Protein AF-A0A5B8Z491-F1 (afdb_monomer)

Radius of gyration: 14.75 Å; Cα contacts (8 Å, |Δi|>4): 44; chains: 1; bounding box: 39×16×45 Å

Secondary structure (DSSP, 8-state):
------HHHHHHHHHHHHHHHHHHHHHHHHHTS-HHHHHHHHHHSSS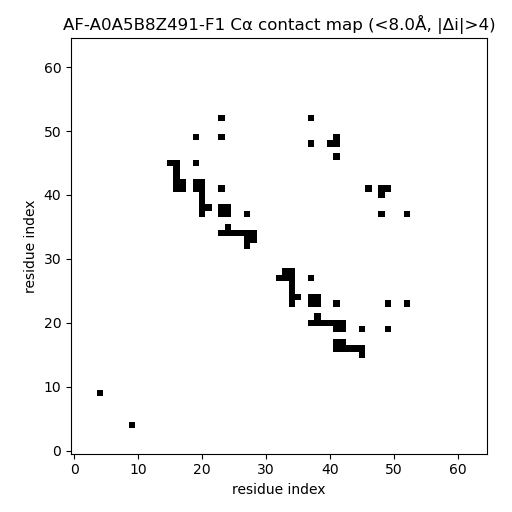HHHHHHHHHHHHHHTT--

Foldseek 3Di:
DPPPPPPVNVVVVQVQLQVQLVVQLVVCVVVVPPSVVLSVVSNPDPPVSVVVSVVVVVVVVVPPD

pLDDT: mean 76.27, std 12.37, range [43.56, 92.44]

Sequence (65 aa):
MNEEISVPLLIVVAVILISQSIFLFSNARKHGHNYWLWGILGLIQAPMPTLVYLYFVRKLWHKKK

Structure (mmCIF, N/CA/C/O backbone):
data_AF-A0A5B8Z491-F1
#
_entry.id   AF-A0A5B8Z491-F1
#
loop_
_atom_site.group_PDB
_atom_site.id
_atom_site.type_symbol
_atom_site.label_atom_id
_atom_site.label_alt_id
_atom_site.label_comp_id
_atom_site.label_asym_id
_atom_site.label_entity_id
_atom_site.label_seq_id
_atom_site.pdbx_PDB_ins_code
_atom_site.Cartn_x
_atom_site.Cartn_y
_atom_site.Cartn_z
_atom_site.occupancy
_atom_site.B_iso_or_equiv
_atom_site.auth_seq_id
_atom_site.auth_comp_id
_atom_site.auth_asym_id
_atom_site.auth_atom_id
_atom_site.pdbx_PDB_model_num
ATOM 1 N N . MET A 1 1 ? 2.205 -5.417 -31.978 1.00 44.84 1 MET A N 1
ATOM 2 C CA . MET A 1 1 ? 2.611 -4.271 -31.144 1.00 44.84 1 MET A CA 1
ATOM 3 C C . MET A 1 1 ? 3.144 -4.882 -29.866 1.00 44.84 1 MET A C 1
ATOM 5 O O . MET A 1 1 ? 2.349 -5.354 -29.069 1.00 44.84 1 MET A O 1
ATOM 9 N N . ASN A 1 2 ? 4.462 -5.067 -29.770 1.00 51.62 2 ASN A N 1
ATOM 10 C CA . ASN A 1 2 ? 5.063 -5.655 -28.575 1.00 51.62 2 ASN A CA 1
ATOM 11 C C . ASN A 1 2 ? 5.010 -4.568 -27.507 1.00 51.62 2 ASN A C 1
ATOM 13 O O . ASN A 1 2 ? 5.749 -3.591 -27.590 1.00 51.62 2 ASN A O 1
ATOM 17 N N . GLU A 1 3 ? 4.062 -4.676 -26.584 1.00 64.31 3 GLU A N 1
ATOM 18 C CA . GLU A 1 3 ? 3.988 -3.784 -25.435 1.00 64.31 3 GLU A CA 1
ATOM 19 C C . GLU A 1 3 ? 5.104 -4.193 -24.475 1.00 64.31 3 GLU A C 1
ATOM 21 O O . GLU A 1 3 ? 4.895 -4.957 -23.534 1.00 64.31 3 GLU A O 1
ATOM 26 N N . GLU A 1 4 ? 6.331 -3.755 -24.765 1.00 72.88 4 GLU A N 1
ATOM 27 C CA . GLU A 1 4 ? 7.411 -3.849 -23.795 1.00 72.88 4 GLU A CA 1
ATOM 28 C C . GLU A 1 4 ? 6.999 -3.012 -22.594 1.00 72.88 4 GLU A C 1
ATOM 30 O O . GLU A 1 4 ? 6.911 -1.784 -22.653 1.00 72.88 4 GLU A O 1
ATOM 35 N N . ILE A 1 5 ? 6.650 -3.702 -21.512 1.00 74.81 5 ILE A N 1
ATOM 36 C CA . ILE A 1 5 ? 6.271 -3.065 -20.264 1.00 74.81 5 ILE A CA 1
ATOM 37 C C . ILE A 1 5 ? 7.514 -2.337 -19.758 1.00 74.81 5 ILE A C 1
ATOM 39 O O . ILE A 1 5 ? 8.422 -2.930 -19.176 1.00 74.81 5 ILE A O 1
ATOM 43 N N . SER A 1 6 ? 7.554 -1.033 -20.013 1.00 87.25 6 SER A N 1
ATOM 44 C CA . SER A 1 6 ? 8.640 -0.158 -19.603 1.00 87.25 6 SER A CA 1
ATOM 45 C C . SER A 1 6 ? 8.820 -0.252 -18.088 1.00 87.25 6 SER A C 1
ATOM 47 O O . SER A 1 6 ? 7.898 0.047 -17.332 1.00 87.25 6 SER A O 1
ATOM 49 N N . VAL A 1 7 ? 10.018 -0.617 -17.625 1.00 88.25 7 VAL A N 1
ATOM 50 C CA . VAL A 1 7 ? 10.367 -0.684 -16.190 1.00 88.25 7 VAL A CA 1
ATOM 51 C C . VAL A 1 7 ? 9.917 0.562 -15.394 1.00 88.25 7 VAL A C 1
ATOM 53 O O . VAL A 1 7 ? 9.377 0.393 -14.299 1.00 88.25 7 VAL A O 1
ATOM 56 N N . PRO A 1 8 ? 10.020 1.803 -15.922 1.00 89.75 8 PRO A N 1
ATOM 57 C CA . PRO A 1 8 ? 9.474 2.988 -15.257 1.00 89.75 8 PRO A CA 1
ATOM 58 C C . PRO A 1 8 ? 7.967 2.915 -14.974 1.00 89.75 8 PRO A C 1
A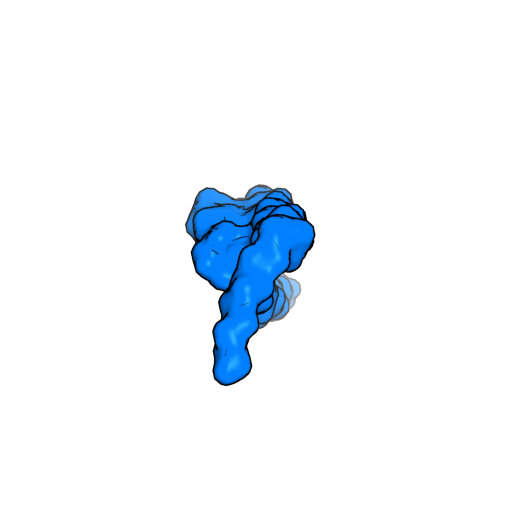TOM 60 O O . PRO A 1 8 ? 7.517 3.362 -13.922 1.00 89.75 8 PRO A O 1
ATOM 63 N N . LEU A 1 9 ? 7.184 2.326 -15.883 1.00 88.00 9 LEU A N 1
ATOM 64 C CA . LEU A 1 9 ? 5.738 2.168 -15.725 1.00 88.00 9 LEU A CA 1
ATOM 65 C C . LEU A 1 9 ? 5.415 1.255 -14.537 1.00 88.00 9 LEU A C 1
ATOM 67 O O . LEU A 1 9 ? 4.533 1.578 -13.744 1.00 88.00 9 LEU A O 1
ATOM 71 N N . LEU A 1 10 ? 6.165 0.163 -14.358 1.00 88.12 10 LEU A N 1
ATOM 72 C CA . LEU A 1 10 ? 6.000 -0.739 -13.212 1.00 88.12 10 LEU A CA 1
ATOM 73 C C . LEU A 1 10 ? 6.290 -0.040 -11.882 1.00 88.12 10 LEU A C 1
ATOM 75 O O . LEU A 1 10 ? 5.559 -0.242 -10.914 1.00 88.12 10 LEU A O 1
ATOM 79 N N . ILE A 1 11 ? 7.316 0.814 -11.838 1.00 90.94 11 ILE A N 1
ATOM 80 C CA . ILE A 1 11 ? 7.649 1.598 -10.641 1.00 90.94 11 ILE A CA 1
ATOM 81 C C . ILE A 1 11 ? 6.502 2.553 -10.303 1.00 90.94 11 ILE A C 1
ATOM 83 O O . ILE A 1 11 ? 6.075 2.618 -9.151 1.00 90.94 11 ILE A O 1
ATOM 87 N N . VAL A 1 12 ? 5.957 3.253 -11.302 1.00 90.00 12 VAL A N 1
ATOM 88 C CA . VAL A 1 12 ? 4.812 4.155 -11.108 1.00 90.00 12 VAL A CA 1
ATOM 89 C C . VAL A 1 12 ? 3.595 3.388 -10.588 1.00 90.00 12 VAL A C 1
ATOM 91 O O . VAL A 1 12 ? 2.976 3.814 -9.613 1.00 90.00 12 VAL A O 1
ATOM 94 N N . VAL A 1 13 ? 3.283 2.230 -11.175 1.00 89.38 13 VAL A N 1
ATOM 95 C CA . VAL A 1 13 ? 2.176 1.372 -10.722 1.00 89.38 13 VAL A CA 1
ATOM 96 C C . VAL A 1 13 ? 2.392 0.907 -9.279 1.00 89.38 13 VAL A C 1
ATOM 98 O O . VAL A 1 13 ? 1.472 1.007 -8.467 1.00 89.38 13 VAL A O 1
ATOM 101 N N . ALA A 1 14 ? 3.602 0.471 -8.922 1.00 89.62 14 ALA A N 1
ATOM 102 C CA . ALA A 1 14 ? 3.928 0.047 -7.562 1.00 89.62 14 ALA A CA 1
ATOM 103 C C . ALA A 1 14 ? 3.767 1.190 -6.546 1.00 89.62 14 ALA A C 1
ATOM 105 O O . ALA A 1 14 ? 3.158 0.998 -5.493 1.00 89.62 14 ALA A O 1
ATOM 106 N N . VAL A 1 15 ? 4.244 2.396 -6.870 1.00 92.44 15 VAL A N 1
ATOM 107 C CA . VAL A 1 15 ? 4.091 3.582 -6.011 1.00 92.44 15 VAL A CA 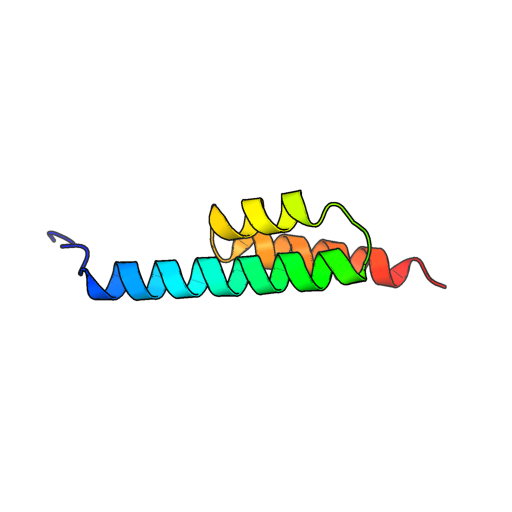1
ATOM 108 C C . VAL A 1 15 ? 2.615 3.931 -5.815 1.00 92.44 15 VAL A C 1
ATOM 110 O O . VAL A 1 15 ? 2.199 4.220 -4.691 1.00 92.44 15 VAL A O 1
ATOM 113 N N . ILE A 1 16 ? 1.807 3.861 -6.877 1.00 89.00 16 ILE A N 1
ATOM 114 C CA . ILE A 1 16 ? 0.361 4.108 -6.800 1.00 89.00 16 ILE A CA 1
ATOM 115 C C . ILE A 1 16 ? -0.321 3.071 -5.901 1.00 89.00 16 ILE A C 1
ATOM 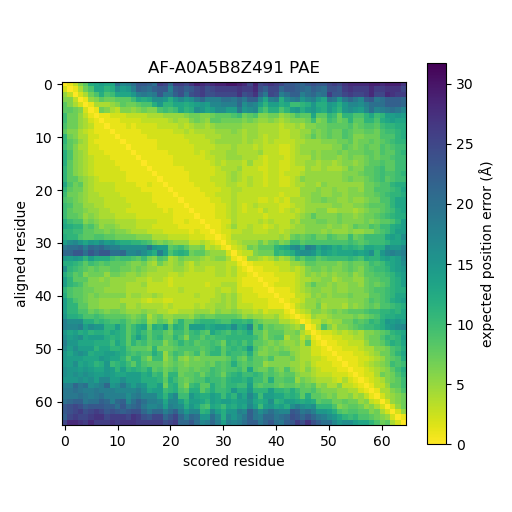117 O O . ILE A 1 16 ? -1.091 3.457 -5.022 1.00 89.00 16 ILE A O 1
ATOM 121 N N . LEU A 1 17 ? -0.025 1.780 -6.075 1.00 87.75 17 LEU A N 1
ATOM 122 C CA . LEU A 1 17 ? -0.610 0.699 -5.271 1.00 87.75 17 LEU A CA 1
ATOM 123 C C . LEU A 1 17 ? -0.240 0.828 -3.789 1.00 87.75 17 LEU A C 1
ATOM 125 O O . LEU A 1 17 ? -1.106 0.730 -2.919 1.00 87.75 17 LEU A O 1
ATOM 129 N N . ILE A 1 18 ? 1.028 1.114 -3.488 1.00 90.38 18 ILE A N 1
ATOM 130 C CA . ILE A 1 18 ? 1.495 1.303 -2.109 1.00 90.38 18 ILE A CA 1
ATOM 131 C C . ILE A 1 18 ? 0.831 2.535 -1.486 1.00 90.38 18 ILE A C 1
ATOM 133 O O . ILE A 1 18 ? 0.294 2.449 -0.382 1.00 90.38 18 ILE A O 1
ATOM 137 N N . SER A 1 19 ? 0.811 3.667 -2.193 1.00 89.19 19 SER A N 1
ATOM 138 C CA . SER A 1 19 ? 0.183 4.901 -1.704 1.00 89.19 19 SER A CA 1
ATOM 139 C C . SER A 1 19 ? -1.317 4.708 -1.447 1.00 89.19 19 SER A C 1
ATOM 141 O O . SER A 1 19 ? -1.830 5.079 -0.387 1.00 89.19 19 SER A O 1
ATOM 143 N N . GLN A 1 20 ? -2.013 4.026 -2.364 1.00 86.31 20 GLN A N 1
ATOM 144 C CA . GLN A 1 20 ? -3.422 3.661 -2.221 1.00 86.31 20 GLN A CA 1
ATOM 145 C C . GLN A 1 20 ? -3.663 2.752 -1.008 1.00 86.31 20 GLN A C 1
ATOM 147 O O . GLN A 1 20 ? -4.583 3.002 -0.224 1.00 86.31 20 GLN A O 1
ATOM 152 N N . SER A 1 21 ? -2.841 1.717 -0.831 1.00 86.06 21 SER A N 1
ATOM 153 C CA . SER A 1 21 ? -2.931 0.793 0.302 1.00 86.06 21 SER A CA 1
ATOM 154 C C . SER A 1 21 ? -2.704 1.499 1.641 1.00 86.06 21 SER A C 1
ATOM 156 O O . SER A 1 21 ? -3.487 1.311 2.574 1.00 86.06 21 SER A O 1
ATOM 158 N N . ILE A 1 22 ? -1.701 2.380 1.732 1.00 88.81 22 ILE A N 1
ATOM 159 C CA . ILE A 1 22 ? -1.421 3.168 2.942 1.00 88.81 22 ILE A CA 1
ATOM 160 C C . ILE A 1 22 ? -2.603 4.081 3.275 1.00 88.81 22 ILE A C 1
ATOM 162 O O . ILE A 1 22 ? -3.009 4.167 4.439 1.00 88.81 22 ILE A O 1
ATOM 166 N N . PHE A 1 23 ? -3.187 4.739 2.271 1.00 84.94 23 PHE A N 1
ATOM 167 C CA . PHE A 1 23 ? -4.361 5.588 2.460 1.00 84.94 23 PHE A CA 1
ATOM 168 C C . PHE A 1 23 ? -5.556 4.787 3.000 1.00 84.94 23 PHE A C 1
ATOM 170 O O . PHE A 1 23 ? -6.165 5.180 4.000 1.00 84.94 23 PHE A O 1
ATOM 177 N N . LEU A 1 24 ? -5.843 3.632 2.394 1.00 83.06 24 LEU A N 1
ATOM 178 C CA . LEU A 1 24 ? -6.895 2.707 2.825 1.00 83.06 24 LEU A CA 1
ATOM 179 C C . LEU A 1 24 ? -6.669 2.202 4.250 1.00 83.06 24 LEU A C 1
ATOM 181 O O . LEU A 1 24 ? -7.579 2.264 5.076 1.00 83.06 24 LEU A O 1
ATOM 185 N N . PHE A 1 25 ? -5.454 1.756 4.558 1.00 85.69 25 PHE A N 1
ATOM 186 C CA . PHE A 1 25 ? -5.080 1.248 5.873 1.00 85.69 25 PHE A CA 1
ATOM 187 C C . PHE A 1 25 ? -5.206 2.330 6.951 1.00 85.69 25 PHE A C 1
ATOM 189 O O . PHE A 1 25 ? -5.819 2.102 7.995 1.00 85.69 25 PHE A O 1
ATOM 196 N N . SER A 1 26 ? -4.676 3.528 6.692 1.00 85.06 26 SER A N 1
ATOM 197 C CA . SER A 1 26 ? -4.713 4.653 7.631 1.00 85.06 26 SER A CA 1
ATOM 198 C C . SER A 1 26 ? -6.143 5.135 7.879 1.00 85.06 26 SER A C 1
ATOM 200 O O . SER A 1 26 ? -6.541 5.347 9.030 1.00 85.06 26 SER A O 1
ATOM 202 N N . ASN A 1 27 ? -6.957 5.244 6.825 1.00 82.31 27 ASN A N 1
ATOM 203 C CA . ASN A 1 27 ? -8.340 5.678 6.976 1.00 82.31 27 ASN A CA 1
ATOM 204 C C . ASN A 1 27 ? -9.203 4.596 7.646 1.00 82.31 27 ASN A C 1
ATOM 206 O O . ASN A 1 27 ? -9.999 4.911 8.530 1.00 82.31 27 ASN A O 1
ATOM 210 N N . ALA A 1 28 ? -9.019 3.316 7.309 1.00 80.75 28 ALA A N 1
ATOM 211 C CA . ALA A 1 28 ? -9.736 2.210 7.943 1.00 80.75 28 ALA A CA 1
ATOM 212 C C . ALA A 1 28 ? -9.349 2.039 9.421 1.00 80.75 28 ALA A C 1
ATOM 214 O O . ALA A 1 28 ? -10.219 1.775 10.252 1.00 80.75 28 ALA A O 1
ATOM 215 N N . ARG A 1 29 ? -8.079 2.290 9.775 1.00 81.19 29 ARG A N 1
ATOM 216 C CA . ARG A 1 29 ? -7.598 2.297 11.165 1.00 81.19 29 ARG A CA 1
ATOM 217 C C . ARG A 1 29 ? -8.353 3.310 12.025 1.00 81.19 29 ARG A C 1
ATOM 219 O O . ARG A 1 29 ? -8.735 2.979 13.142 1.00 81.19 29 ARG A O 1
ATOM 226 N N . LYS A 1 30 ? -8.613 4.514 11.504 1.00 77.31 30 LYS A N 1
ATOM 227 C CA . LYS A 1 30 ? -9.376 5.555 12.222 1.00 77.31 30 LYS A CA 1
ATOM 228 C C . LYS A 1 30 ? -10.849 5.191 12.435 1.00 77.31 30 LYS A C 1
ATOM 230 O O . LYS A 1 30 ? -11.446 5.647 13.402 1.00 77.31 30 LYS A O 1
ATOM 235 N N . HIS A 1 31 ? -11.423 4.369 11.558 1.00 73.31 31 HIS A N 1
ATOM 236 C CA . HIS A 1 31 ? -12.835 3.977 11.607 1.00 73.31 31 HIS A CA 1
ATOM 237 C C . HIS A 1 31 ? -13.064 2.583 12.227 1.00 73.31 31 HIS A C 1
ATOM 239 O O . HIS A 1 31 ? -14.199 2.112 12.271 1.00 73.31 31 HIS A O 1
ATOM 245 N N . GLY A 1 32 ? -12.006 1.919 12.712 1.00 65.06 32 GLY A N 1
ATOM 246 C CA . GLY A 1 32 ? -12.080 0.659 13.462 1.00 65.06 32 GLY A CA 1
ATOM 247 C C . GLY A 1 32 ? -12.530 -0.571 12.662 1.00 65.06 32 GLY A C 1
ATOM 248 O O . GLY A 1 32 ? -12.716 -1.632 13.245 1.00 65.06 32 GLY A O 1
ATOM 249 N N . HIS A 1 33 ? -12.704 -0.462 11.343 1.00 61.59 33 HIS A N 1
ATOM 250 C CA . HIS A 1 33 ? -13.192 -1.555 10.499 1.00 61.59 33 HIS A CA 1
ATOM 251 C C . HIS A 1 33 ? -12.041 -2.209 9.736 1.00 61.59 33 HIS A C 1
ATOM 253 O O . HIS A 1 33 ? -11.457 -1.568 8.867 1.00 61.59 33 HIS A O 1
ATOM 259 N N . ASN A 1 34 ? -11.749 -3.480 10.045 1.00 77.19 34 ASN A N 1
ATOM 260 C CA . ASN A 1 34 ? -10.930 -4.425 9.267 1.00 77.19 34 ASN A CA 1
ATOM 261 C C . ASN A 1 34 ? -9.806 -3.779 8.430 1.00 77.19 34 ASN A C 1
ATOM 263 O O . ASN A 1 34 ? -9.698 -3.995 7.223 1.00 77.19 34 ASN A O 1
ATOM 267 N N . TYR A 1 35 ? -8.966 -2.969 9.079 1.00 78.81 35 TYR A N 1
ATOM 268 C CA . TYR A 1 35 ? -7.945 -2.142 8.425 1.00 78.81 35 TYR A CA 1
ATOM 269 C C . TYR A 1 35 ? -6.931 -2.964 7.622 1.00 78.81 35 TYR A C 1
ATOM 271 O O . TYR A 1 35 ? -6.441 -2.518 6.587 1.00 78.81 35 TYR A O 1
ATOM 279 N N . TRP A 1 36 ? -6.664 -4.192 8.067 1.00 79.06 36 TRP A N 1
ATOM 280 C CA . TRP A 1 36 ? -5.769 -5.129 7.396 1.00 79.06 36 TRP A CA 1
ATOM 281 C C . TRP A 1 36 ? -6.346 -5.635 6.064 1.00 79.06 36 TRP A C 1
ATOM 283 O O . TRP A 1 36 ? -5.638 -5.689 5.063 1.00 79.06 36 TRP A O 1
ATOM 293 N N . LEU A 1 37 ? -7.658 -5.898 6.023 1.00 82.88 37 LEU A N 1
ATOM 294 C CA . LEU A 1 37 ? -8.384 -6.298 4.811 1.00 82.88 37 LEU A CA 1
ATOM 295 C C . LEU A 1 37 ? -8.325 -5.191 3.752 1.00 82.88 37 LEU A C 1
ATOM 297 O O . LEU A 1 37 ? -8.005 -5.458 2.599 1.00 82.88 37 LEU A O 1
ATOM 301 N N . TRP A 1 38 ? -8.565 -3.940 4.154 1.00 81.38 38 TRP A N 1
ATOM 302 C CA . TRP A 1 38 ? -8.508 -2.792 3.243 1.00 81.38 38 TRP A CA 1
ATOM 303 C C . TRP A 1 38 ? -7.091 -2.491 2.738 1.00 81.38 38 TRP A C 1
ATO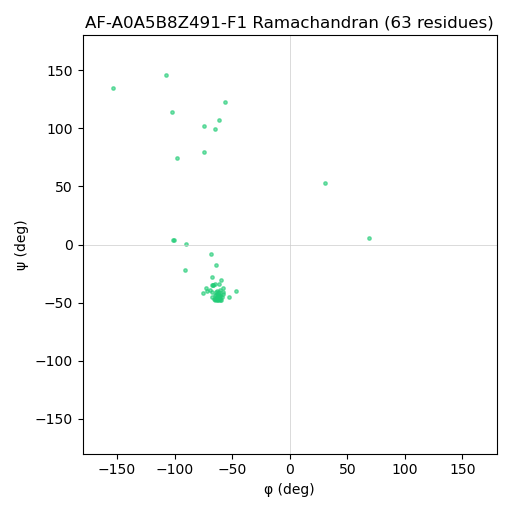M 305 O O . TRP A 1 38 ? -6.937 -2.113 1.578 1.00 81.38 38 TRP A O 1
ATOM 315 N N . GLY A 1 39 ? -6.062 -2.705 3.566 1.00 85.00 39 GLY A N 1
ATOM 316 C CA . GLY A 1 39 ? -4.663 -2.585 3.148 1.00 85.00 39 GLY A CA 1
ATOM 317 C C . GLY A 1 39 ? -4.269 -3.617 2.085 1.00 85.00 39 GLY A C 1
ATOM 318 O O . GLY A 1 39 ? -3.692 -3.247 1.063 1.00 85.00 39 GLY A O 1
ATOM 319 N N . ILE A 1 40 ? -4.631 -4.890 2.282 1.00 83.62 40 ILE A N 1
ATOM 320 C CA . ILE A 1 40 ? -4.338 -5.967 1.317 1.00 83.62 40 ILE A CA 1
ATOM 321 C C . ILE A 1 40 ? -5.132 -5.776 0.027 1.00 83.62 40 ILE A C 1
ATOM 323 O O . ILE A 1 40 ? -4.559 -5.856 -1.056 1.00 83.62 40 ILE A O 1
ATOM 327 N N . LEU A 1 41 ? -6.428 -5.465 0.127 1.00 82.00 41 LEU A N 1
ATOM 328 C CA . LEU A 1 41 ? -7.257 -5.211 -1.052 1.00 82.00 41 LEU A CA 1
ATOM 329 C C . LEU A 1 41 ? -6.695 -4.058 -1.891 1.00 82.00 41 LEU A C 1
ATOM 331 O O . LEU A 1 41 ? -6.633 -4.190 -3.108 1.00 82.00 41 LEU A O 1
ATOM 335 N N . GLY A 1 42 ? -6.215 -2.983 -1.254 1.00 82.81 42 GLY A N 1
ATOM 336 C CA . GLY A 1 42 ? -5.572 -1.852 -1.932 1.00 82.81 42 GLY A CA 1
ATOM 337 C C . GLY A 1 42 ? -4.260 -2.174 -2.660 1.00 82.81 42 GLY A C 1
ATOM 338 O O . GLY A 1 42 ? -3.851 -1.394 -3.512 1.00 82.81 42 GLY A O 1
ATOM 339 N N . LEU A 1 43 ? -3.605 -3.300 -2.353 1.00 84.75 43 LEU A N 1
ATOM 340 C CA . LEU A 1 43 ? -2.392 -3.755 -3.051 1.00 84.75 43 LEU A CA 1
ATOM 341 C C . LEU A 1 43 ? -2.691 -4.682 -4.235 1.00 84.75 43 LEU A C 1
ATOM 343 O O . LEU A 1 43 ? -1.852 -4.809 -5.121 1.0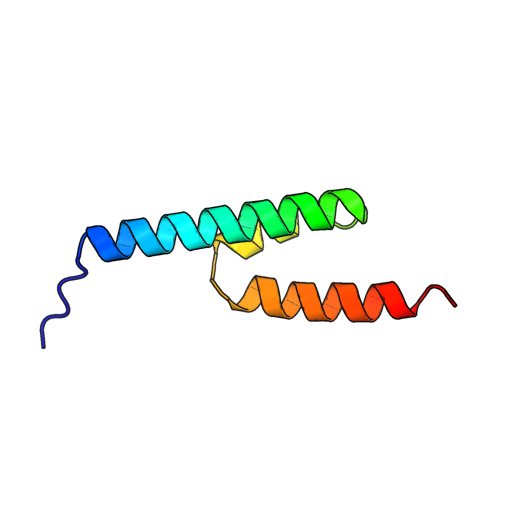0 84.75 43 LEU A O 1
ATOM 347 N N . ILE A 1 44 ? -3.857 -5.335 -4.255 1.00 83.12 44 ILE A N 1
ATOM 348 C CA . ILE A 1 44 ? -4.208 -6.316 -5.294 1.00 83.12 44 ILE A CA 1
ATOM 349 C C . ILE A 1 44 ? -4.567 -5.619 -6.605 1.00 83.12 44 ILE A C 1
ATOM 351 O O . ILE A 1 44 ? -4.195 -6.083 -7.680 1.00 83.12 44 ILE A O 1
ATOM 355 N N . GLN A 1 45 ? -5.314 -4.518 -6.534 1.00 76.00 45 GLN A N 1
ATOM 356 C CA 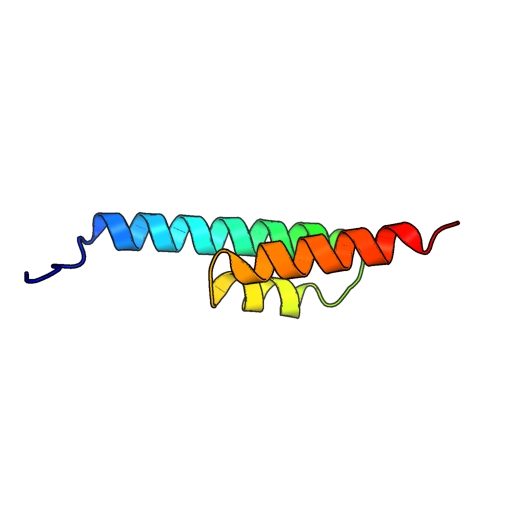. GLN A 1 45 ? -5.806 -3.856 -7.734 1.00 76.00 45 GLN A CA 1
ATOM 357 C C . GLN A 1 45 ? -6.032 -2.376 -7.469 1.00 76.00 45 GLN A C 1
ATOM 359 O O . GLN A 1 45 ? -6.664 -2.031 -6.492 1.00 76.00 45 GLN A O 1
ATOM 364 N N . ALA A 1 46 ? -5.601 -1.488 -8.358 1.00 70.44 46 ALA A N 1
ATOM 365 C CA . ALA A 1 46 ? -6.069 -0.103 -8.377 1.00 70.44 46 ALA A CA 1
ATOM 366 C C . ALA A 1 46 ? -6.999 0.077 -9.587 1.00 70.44 46 ALA A C 1
ATOM 368 O O . ALA A 1 46 ? -6.746 -0.547 -10.618 1.00 70.44 46 ALA A O 1
ATOM 369 N N . PRO A 1 47 ? -8.061 0.907 -9.531 1.00 64.81 47 PRO A N 1
ATOM 370 C CA . PRO A 1 47 ? -8.558 1.738 -8.424 1.00 64.81 47 PRO A CA 1
ATOM 371 C C . PRO A 1 47 ? -9.770 1.145 -7.667 1.00 64.81 47 PRO A C 1
ATOM 373 O O . PRO A 1 47 ? -10.340 1.802 -6.792 1.00 64.81 47 PRO A O 1
ATOM 376 N N . MET A 1 48 ? -10.199 -0.076 -8.010 1.00 74.38 48 MET A N 1
ATOM 377 C CA . MET A 1 48 ? -11.430 -0.696 -7.488 1.00 74.38 48 MET A CA 1
ATOM 378 C C . MET A 1 48 ? -11.550 -0.721 -5.949 1.00 74.38 48 MET A C 1
ATOM 380 O O . MET A 1 48 ? -12.602 -0.330 -5.443 1.00 74.38 48 MET A O 1
ATOM 384 N N . PRO A 1 49 ? -10.516 -1.080 -5.167 1.00 68.19 49 PRO A N 1
ATOM 385 C CA . PRO A 1 49 ? -10.578 -1.082 -3.706 1.00 68.19 49 PRO A CA 1
ATOM 386 C C . PRO A 1 49 ? -10.838 0.303 -3.127 1.00 68.19 49 PRO A C 1
ATOM 388 O O . PRO A 1 49 ? -11.548 0.423 -2.134 1.00 68.19 49 PRO A O 1
ATOM 391 N N . THR A 1 50 ? -10.325 1.364 -3.758 1.00 70.81 50 THR A N 1
ATOM 392 C CA . THR A 1 50 ? -10.607 2.746 -3.347 1.00 70.81 50 THR A CA 1
ATOM 393 C C . THR A 1 50 ? -12.062 3.119 -3.597 1.00 70.81 50 THR A C 1
ATOM 395 O O . THR A 1 50 ? -12.682 3.744 -2.739 1.00 70.81 50 THR A O 1
ATOM 398 N N . LEU A 1 51 ? -12.638 2.708 -4.732 1.00 73.81 51 LEU A N 1
ATOM 399 C CA . LEU A 1 51 ? -14.052 2.950 -5.040 1.00 73.81 51 LEU A CA 1
ATOM 400 C C . LEU A 1 51 ? -14.977 2.199 -4.079 1.00 73.81 51 LEU A C 1
ATOM 402 O O . LEU A 1 51 ? -15.899 2.792 -3.514 1.00 73.81 51 LEU A O 1
ATOM 406 N N . VAL A 1 52 ? -14.699 0.915 -3.843 1.00 76.75 52 VAL A N 1
ATOM 407 C CA . VAL A 1 52 ? -15.453 0.090 -2.890 1.00 76.75 52 VAL A CA 1
ATOM 408 C C . VAL A 1 52 ? -15.328 0.669 -1.481 1.00 76.75 52 VAL A C 1
ATOM 410 O O . VAL A 1 52 ? -16.327 0.783 -0.772 1.00 76.75 52 VAL A 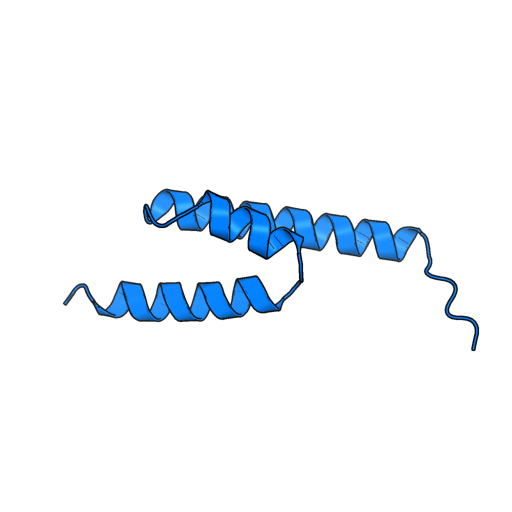O 1
ATOM 413 N N . TYR A 1 53 ? -14.139 1.130 -1.092 1.00 73.69 53 TYR A N 1
ATOM 414 C CA . TYR A 1 53 ? -13.927 1.783 0.195 1.00 73.69 53 TYR A CA 1
ATOM 415 C C . TYR A 1 53 ? -14.708 3.080 0.347 1.00 73.69 53 TYR A C 1
ATOM 417 O O . TYR A 1 53 ? -15.382 3.262 1.356 1.00 73.69 53 TYR A O 1
ATOM 425 N N . LEU A 1 54 ? -14.671 3.968 -0.649 1.00 71.75 54 LEU A N 1
ATOM 426 C CA . LEU A 1 54 ? -15.436 5.215 -0.621 1.00 71.75 54 LEU A CA 1
ATOM 427 C C . LEU A 1 54 ? -16.942 4.946 -0.538 1.00 71.75 54 LEU A C 1
ATOM 429 O O . LEU A 1 54 ? -17.640 5.628 0.214 1.00 71.75 54 LEU A O 1
ATOM 433 N N . TYR A 1 55 ? -17.440 3.928 -1.245 1.00 74.50 55 TYR A N 1
ATOM 434 C CA . TYR A 1 55 ? -18.839 3.511 -1.159 1.00 74.50 55 TYR A CA 1
ATOM 435 C C . TYR A 1 55 ? -19.202 3.004 0.247 1.00 74.50 55 TYR A C 1
ATOM 437 O O . TYR A 1 55 ? -20.205 3.438 0.822 1.00 74.50 55 TYR A O 1
ATOM 445 N N . PHE A 1 56 ? -18.365 2.146 0.842 1.00 70.75 56 PHE A N 1
ATOM 446 C CA . PHE A 1 56 ? -18.563 1.648 2.207 1.00 70.75 56 PHE A CA 1
ATOM 447 C C . PHE A 1 56 ? -18.458 2.758 3.257 1.00 70.75 56 PHE A C 1
ATOM 449 O O . PHE A 1 56 ? -19.340 2.867 4.105 1.00 70.75 56 PHE A O 1
ATOM 456 N N . VAL A 1 57 ? -17.438 3.618 3.184 1.00 69.31 57 VAL A N 1
ATOM 457 C CA . VAL A 1 57 ? -17.250 4.762 4.092 1.00 69.31 57 VAL A CA 1
ATOM 458 C C . VAL A 1 57 ? -18.447 5.702 4.034 1.00 69.31 57 VAL A C 1
ATOM 460 O O . VAL A 1 57 ? -18.967 6.082 5.083 1.00 69.31 57 VAL A O 1
ATOM 463 N N . ARG A 1 58 ? -18.945 6.038 2.838 1.00 66.12 58 ARG A N 1
ATOM 464 C CA . ARG A 1 58 ? -20.113 6.919 2.690 1.00 66.12 58 ARG A CA 1
ATOM 465 C C . ARG A 1 58 ? -21.367 6.283 3.291 1.00 66.12 58 ARG A C 1
ATOM 467 O O . ARG A 1 58 ? -22.084 6.941 4.039 1.00 66.12 58 ARG A O 1
ATOM 474 N N . LYS A 1 59 ? -21.599 4.989 3.046 1.00 61.16 59 LYS A N 1
ATOM 475 C CA . LYS A 1 59 ? -22.747 4.253 3.603 1.00 61.16 59 LYS A CA 1
ATOM 476 C C . LYS A 1 59 ? -22.668 4.090 5.128 1.00 61.16 59 LYS A C 1
ATOM 478 O O . LYS A 1 59 ? -23.697 4.151 5.796 1.00 61.16 59 LYS A O 1
ATOM 483 N N . LEU A 1 60 ? -21.465 3.924 5.679 1.00 59.53 60 LEU A N 1
ATOM 484 C CA . LEU A 1 60 ? -21.222 3.826 7.122 1.00 59.53 60 LEU A CA 1
ATOM 485 C C . LEU A 1 60 ? -21.379 5.179 7.831 1.00 59.53 60 LEU A C 1
ATOM 487 O O . LEU A 1 60 ? -21.942 5.224 8.924 1.00 59.53 60 LEU A O 1
ATOM 491 N N . TRP A 1 61 ? -20.958 6.285 7.207 1.00 56.88 61 TRP A N 1
ATOM 492 C CA . TRP A 1 61 ? -21.118 7.628 7.781 1.00 56.88 61 TRP A CA 1
ATOM 493 C C . TRP A 1 61 ? -22.600 8.022 7.902 1.00 56.88 61 TRP A C 1
ATOM 495 O O . TRP A 1 61 ? -23.005 8.623 8.894 1.00 56.88 61 TRP A O 1
ATOM 505 N N . HIS A 1 62 ? -23.452 7.590 6.969 1.00 56.56 62 HIS A N 1
ATOM 506 C CA . HIS A 1 62 ? -24.892 7.868 7.026 1.00 56.56 62 HIS A CA 1
ATOM 507 C C . HIS A 1 62 ? -25.657 7.153 8.159 1.00 56.56 62 HIS A C 1
ATOM 509 O O . HIS A 1 62 ? -26.822 7.476 8.376 1.00 56.56 62 HIS A O 1
ATOM 515 N N . LYS A 1 63 ? -25.041 6.224 8.910 1.00 50.41 63 LYS A N 1
ATOM 516 C CA . LYS A 1 63 ? -25.691 5.535 10.045 1.00 50.41 63 LYS A CA 1
ATOM 517 C C . LYS A 1 63 ? -25.526 6.213 11.410 1.00 50.41 63 LYS A C 1
ATOM 519 O O . LYS A 1 63 ? -26.064 5.705 12.388 1.00 50.41 63 LYS A O 1
ATOM 524 N N . LYS A 1 64 ? -24.835 7.353 11.499 1.00 47.78 64 LYS A N 1
ATOM 525 C CA . LYS A 1 64 ? -24.900 8.223 12.686 1.00 47.78 64 LYS A CA 1
ATOM 526 C C . LYS A 1 64 ? -25.883 9.367 12.435 1.00 47.78 64 LYS A C 1
ATOM 528 O O . LYS A 1 64 ? -25.463 10.496 12.190 1.00 47.78 64 LYS A O 1
ATOM 533 N N . LYS A 1 65 ? -27.178 9.071 12.465 1.00 43.56 65 LYS A N 1
ATOM 534 C CA . LYS A 1 65 ? -28.211 10.077 12.706 1.00 43.5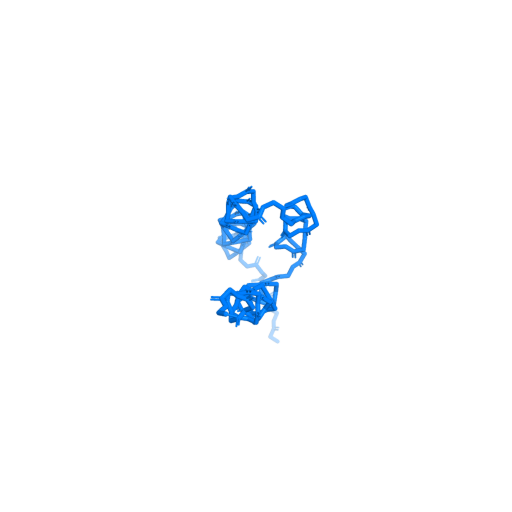6 65 LYS A CA 1
ATOM 535 C C . LYS A 1 65 ? -29.269 9.486 13.617 1.00 43.56 65 LYS A C 1
ATOM 537 O O . LYS A 1 65 ? -29.631 8.316 13.368 1.00 43.56 65 LYS A O 1
#

Organism: Cytobacillus dafuensis (NCBI:txid1742359)

Mean predicted aligned error: 8.25 Å

Solvent-accessible surface area (backbone atoms only — not comparable to full-atom values): 3665 Å² total; per-residue (Å²): 131,86,79,72,79,50,67,69,57,55,53,52,52,50,53,51,25,52,52,47,10,50,51,37,24,56,54,23,53,78,69,74,52,65,25,67,60,41,24,53,44,18,60,75,42,81,64,61,42,57,53,54,46,53,54,51,51,55,60,56,59,69,69,77,118